Protein AF-A0A183CN71-F1 (afdb_monomer_lite)

Radius of gyration: 13.47 Å; chains: 1; bounding box: 36×32×29 Å

Structure (mmCIF, N/CA/C/O backbone):
data_AF-A0A183CN71-F1
#
_entry.id   AF-A0A183CN71-F1
#
loop_
_atom_site.group_PDB
_atom_site.id
_atom_site.type_symbol
_atom_site.label_atom_id
_atom_site.label_alt_id
_atom_site.label_comp_id
_atom_site.label_asym_id
_atom_site.label_entity_id
_atom_site.label_seq_id
_atom_site.pdbx_PDB_ins_code
_atom_site.Cartn_x
_atom_site.Cartn_y
_atom_site.Cartn_z
_atom_site.occupancy
_atom_site.B_iso_or_equiv
_atom_site.auth_seq_id
_atom_site.auth_comp_id
_atom_site.auth_asym_id
_atom_site.auth_atom_id
_atom_site.pdbx_PDB_model_num
ATOM 1 N N . MET A 1 1 ? -6.276 8.207 -0.260 1.00 84.56 1 MET A N 1
ATOM 2 C CA . MET A 1 1 ? -5.608 7.313 -1.229 1.00 84.56 1 MET A CA 1
ATOM 3 C C . MET A 1 1 ? -4.226 7.871 -1.536 1.00 84.56 1 MET A C 1
ATOM 5 O O . MET A 1 1 ? -4.085 9.089 -1.590 1.00 84.56 1 MET A O 1
ATOM 9 N N . MET A 1 2 ? -3.235 7.001 -1.709 1.00 84.25 2 MET A N 1
ATOM 10 C CA . MET A 1 2 ? -1.883 7.336 -2.149 1.00 84.25 2 MET A CA 1
ATOM 11 C C . MET A 1 2 ? -1.393 6.332 -3.196 1.00 84.25 2 MET A C 1
ATOM 13 O O . MET A 1 2 ? -1.795 5.166 -3.176 1.00 84.25 2 MET A O 1
ATOM 17 N N . VAL A 1 3 ? -0.529 6.800 -4.093 1.00 79.94 3 VAL A N 1
ATOM 18 C CA . VAL A 1 3 ? 0.195 5.975 -5.066 1.00 79.94 3 VAL A CA 1
ATOM 19 C C . VAL A 1 3 ? 1.678 6.286 -4.931 1.00 79.94 3 VAL A C 1
ATOM 21 O O . VAL A 1 3 ? 2.052 7.459 -4.879 1.00 79.94 3 VAL A O 1
ATOM 24 N N . SER A 1 4 ? 2.509 5.252 -4.884 1.00 79.12 4 SER A N 1
ATOM 25 C CA . SER A 1 4 ? 3.962 5.382 -4.877 1.00 79.12 4 SER A CA 1
ATOM 26 C C . SER A 1 4 ? 4.575 4.669 -6.074 1.00 79.12 4 SER A C 1
ATOM 28 O O . SER A 1 4 ? 4.156 3.565 -6.399 1.00 79.12 4 SER A O 1
ATOM 30 N N . ASP A 1 5 ? 5.578 5.277 -6.698 1.00 79.81 5 ASP A N 1
ATOM 31 C CA . ASP A 1 5 ? 6.460 4.645 -7.689 1.00 79.81 5 ASP A CA 1
ATOM 32 C C . ASP A 1 5 ? 7.890 4.645 -7.147 1.00 79.81 5 ASP A C 1
ATOM 34 O O . ASP A 1 5 ? 8.341 5.644 -6.576 1.00 79.81 5 ASP A 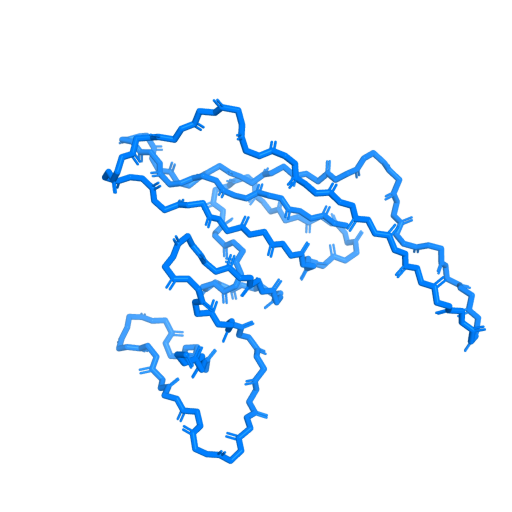O 1
ATOM 38 N N . VAL A 1 6 ? 8.603 3.535 -7.321 1.00 71.19 6 VAL A N 1
ATOM 39 C CA . VAL A 1 6 ? 10.023 3.436 -6.967 1.00 71.19 6 VAL A CA 1
ATOM 40 C C . VAL A 1 6 ? 10.843 3.462 -8.250 1.00 71.19 6 VAL A C 1
ATOM 42 O O . VAL A 1 6 ? 10.905 2.478 -8.986 1.00 71.19 6 VAL A O 1
ATOM 45 N N . GLY A 1 7 ? 11.457 4.613 -8.530 1.00 66.94 7 GLY A N 1
ATOM 46 C CA . GLY A 1 7 ? 12.296 4.826 -9.706 1.00 66.94 7 GLY A CA 1
ATOM 47 C C . GLY A 1 7 ? 13.785 4.952 -9.383 1.00 66.94 7 GLY A C 1
ATOM 48 O O . GLY A 1 7 ? 14.209 4.882 -8.235 1.00 66.94 7 GLY A O 1
ATOM 49 N N . VAL A 1 8 ? 14.590 5.219 -10.418 1.00 59.97 8 VAL A N 1
ATOM 50 C CA . VAL A 1 8 ? 16.058 5.395 -10.318 1.00 59.97 8 VAL A CA 1
ATOM 51 C C . VAL A 1 8 ? 16.456 6.516 -9.343 1.00 59.97 8 VAL A C 1
ATOM 53 O O . VAL A 1 8 ? 17.534 6.480 -8.764 1.00 59.97 8 VAL A O 1
ATOM 56 N N . LEU A 1 9 ? 15.578 7.503 -9.136 1.00 65.44 9 LEU A N 1
ATOM 57 C CA . LEU A 1 9 ? 15.792 8.638 -8.228 1.00 65.44 9 LEU A CA 1
ATOM 58 C C . LEU A 1 9 ? 15.223 8.405 -6.813 1.00 65.44 9 LEU A C 1
ATOM 60 O O . LEU A 1 9 ? 15.131 9.354 -6.037 1.00 65.44 9 LEU A O 1
ATOM 64 N N . GLY A 1 10 ? 14.824 7.172 -6.489 1.00 70.94 10 GLY A N 1
ATOM 65 C CA . GLY A 1 10 ? 14.174 6.806 -5.232 1.00 70.94 10 GLY A CA 1
ATOM 66 C C . GLY A 1 10 ? 12.646 6.813 -5.308 1.00 70.94 10 GLY A C 1
ATOM 67 O O . GLY A 1 10 ? 12.047 7.030 -6.367 1.00 70.94 10 GLY A O 1
ATOM 68 N N . ALA A 1 11 ? 12.018 6.548 -4.165 1.00 75.50 11 ALA A N 1
ATOM 69 C CA . ALA A 1 11 ? 10.571 6.503 -4.032 1.00 75.50 11 ALA A CA 1
ATOM 70 C C . ALA A 1 11 ? 9.931 7.882 -4.202 1.00 75.50 11 ALA A C 1
ATOM 72 O O . ALA A 1 11 ? 10.435 8.885 -3.689 1.00 75.50 11 ALA A O 1
ATOM 73 N N . ARG A 1 12 ? 8.800 7.915 -4.908 1.00 83.38 12 ARG A N 1
ATOM 74 C CA . ARG A 1 12 ? 7.920 9.079 -5.009 1.00 83.38 12 ARG A CA 1
ATOM 75 C C . ARG A 1 12 ? 6.507 8.688 -4.640 1.00 83.38 12 ARG A C 1
ATOM 77 O O . ARG A 1 12 ? 5.928 7.836 -5.301 1.00 83.38 12 ARG A O 1
ATOM 84 N N . THR A 1 13 ? 5.949 9.358 -3.641 1.00 85.31 13 THR A N 1
ATOM 85 C CA . THR A 1 13 ? 4.573 9.147 -3.178 1.00 85.31 13 THR A CA 1
ATOM 86 C C . THR A 1 13 ? 3.711 10.370 -3.457 1.00 85.31 13 THR A C 1
ATOM 88 O O . THR A 1 13 ? 4.099 11.497 -3.148 1.00 85.31 13 THR A O 1
ATOM 91 N N . VAL A 1 14 ? 2.524 10.144 -4.016 1.00 87.75 14 VAL A N 1
ATOM 92 C CA . VAL A 1 14 ? 1.495 11.163 -4.246 1.00 87.75 14 VAL A CA 1
ATOM 93 C C . VAL A 1 14 ? 0.215 10.801 -3.503 1.00 87.75 14 VAL A C 1
ATOM 95 O O . VAL A 1 14 ? -0.102 9.626 -3.327 1.00 87.75 14 VAL A O 1
ATOM 98 N N . SER A 1 15 ? -0.521 11.818 -3.056 1.00 88.19 15 SER A N 1
ATOM 99 C CA . SER A 1 15 ? -1.810 11.666 -2.372 1.00 88.19 15 SER A CA 1
ATOM 100 C C . SER A 1 15 ? -2.946 12.137 -3.269 1.00 88.19 15 SER A C 1
ATOM 102 O O . SER A 1 15 ? -2.764 13.053 -4.066 1.00 88.19 15 SER A O 1
ATOM 104 N N . ALA A 1 16 ? -4.122 11.529 -3.117 1.00 88.00 16 ALA A N 1
ATOM 105 C CA . ALA A 1 16 ? -5.345 12.079 -3.687 1.00 88.00 16 ALA A CA 1
ATOM 106 C C . ALA A 1 16 ? -5.615 13.476 -3.107 1.00 88.00 16 ALA A C 1
ATOM 108 O O . ALA A 1 16 ? -5.335 13.722 -1.933 1.00 88.00 16 ALA A O 1
ATOM 109 N N . GLU A 1 17 ? -6.182 14.359 -3.927 1.00 87.69 17 GLU A N 1
ATOM 110 C CA . GLU A 1 17 ? -6.510 15.737 -3.543 1.00 87.69 17 GLU A CA 1
ATOM 111 C C . GLU A 1 17 ? -7.458 15.786 -2.340 1.00 87.69 17 GLU A C 1
ATOM 113 O O . GLU A 1 17 ? -7.283 16.589 -1.425 1.00 87.69 17 GLU A O 1
ATOM 118 N N . GLN A 1 18 ? -8.436 14.879 -2.315 1.00 85.81 18 GLN A N 1
ATOM 119 C CA . GLN A 1 18 ? -9.411 14.792 -1.239 1.00 85.81 18 GLN A CA 1
ATOM 120 C C . GLN A 1 18 ? -9.061 13.657 -0.263 1.00 85.81 18 GLN A C 1
ATOM 122 O O . GLN A 1 18 ? -8.820 12.517 -0.684 1.00 85.81 18 GLN A O 1
ATOM 127 N N . PRO A 1 19 ? -9.049 13.927 1.058 1.00 85.12 19 PRO A N 1
ATOM 128 C CA . PRO A 1 19 ? -8.938 12.875 2.056 1.00 85.12 19 PRO A CA 1
ATOM 129 C C . PRO A 1 19 ? -10.203 12.011 2.058 1.00 85.12 19 PRO A C 1
ATOM 131 O O . PRO A 1 19 ? -11.278 12.454 1.655 1.00 85.12 19 PRO A O 1
ATOM 134 N N . ILE A 1 20 ? -10.094 10.784 2.576 1.00 84.50 20 ILE A N 1
ATOM 135 C CA . ILE A 1 20 ? -11.276 9.943 2.794 1.00 84.50 20 ILE A CA 1
ATOM 136 C C . ILE A 1 20 ? -12.198 10.674 3.784 1.00 84.50 20 ILE A C 1
ATOM 138 O O . ILE A 1 20 ? -11.734 11.038 4.874 1.00 84.50 20 ILE A O 1
ATOM 142 N N . PRO A 1 21 ? -13.478 10.902 3.437 1.00 80.81 21 PRO A N 1
ATOM 143 C CA . PRO A 1 21 ? -14.415 11.575 4.321 1.00 80.81 21 PRO A CA 1
ATOM 144 C C . PRO A 1 21 ? -14.505 10.867 5.677 1.00 80.81 21 PRO A C 1
ATOM 146 O O . PRO A 1 21 ? -14.673 9.650 5.749 1.00 80.81 21 PRO A O 1
ATOM 149 N N . LYS A 1 22 ? -14.411 11.631 6.772 1.00 76.94 22 LYS A N 1
ATOM 150 C CA . LYS A 1 22 ? -14.543 11.110 8.143 1.00 76.94 22 LYS A CA 1
ATOM 151 C C . LYS A 1 22 ? -16.015 10.874 8.487 1.00 76.94 22 LYS A C 1
A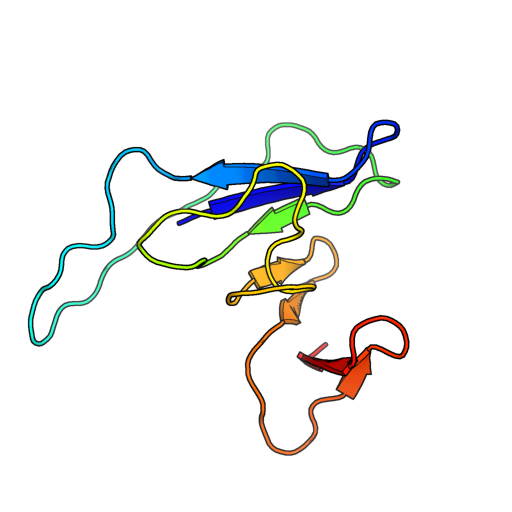TOM 153 O O . LYS A 1 22 ? -16.590 11.569 9.322 1.00 76.94 22 LYS A O 1
ATOM 158 N N . ILE A 1 23 ? -16.640 9.921 7.810 1.00 80.94 23 ILE A N 1
ATOM 159 C CA . ILE A 1 23 ? -18.009 9.494 8.100 1.00 80.94 23 ILE A CA 1
ATOM 160 C C . ILE A 1 23 ? -17.918 8.441 9.207 1.00 80.94 23 ILE A C 1
ATOM 162 O O . ILE A 1 23 ? -17.134 7.503 9.090 1.00 80.94 23 ILE A O 1
ATOM 166 N N . LYS A 1 24 ? -18.692 8.591 10.293 1.00 69.50 24 LYS A N 1
ATOM 167 C CA . LYS A 1 24 ? -18.641 7.684 11.463 1.00 69.50 24 LYS A CA 1
ATOM 168 C C . LYS A 1 24 ? -18.868 6.206 11.096 1.00 69.50 24 LYS A C 1
ATOM 170 O O . LYS A 1 24 ? -18.380 5.329 11.797 1.00 69.50 24 LYS A O 1
ATOM 175 N N . SER A 1 25 ? -19.566 5.953 9.991 1.00 65.88 25 SER A N 1
ATOM 176 C CA . SER A 1 25 ? -19.725 4.647 9.351 1.00 65.88 25 SER A CA 1
ATOM 177 C C . SER A 1 25 ? -20.069 4.879 7.877 1.00 65.88 25 SER A C 1
ATOM 179 O O . SER A 1 25 ? -21.221 5.150 7.541 1.00 65.88 25 SER A O 1
ATOM 181 N N . GLY A 1 26 ? -19.069 4.860 7.000 1.00 75.56 26 GLY A N 1
ATOM 182 C CA . GLY A 1 26 ? -19.266 5.057 5.566 1.00 75.56 26 GLY A CA 1
ATOM 183 C C . GLY A 1 26 ? -18.360 4.142 4.760 1.00 75.56 26 GLY A C 1
ATOM 184 O O . GLY A 1 26 ? -17.237 3.853 5.167 1.00 75.56 26 GLY A O 1
ATOM 185 N N . ILE A 1 27 ? -18.863 3.691 3.617 1.00 83.19 27 ILE A N 1
ATOM 186 C CA . ILE A 1 27 ? -18.064 2.994 2.613 1.00 83.19 27 ILE A CA 1
ATOM 187 C C . ILE A 1 27 ? -17.519 4.063 1.668 1.00 83.19 27 ILE A C 1
ATOM 189 O O . ILE A 1 27 ? -18.244 4.974 1.272 1.00 83.19 27 ILE A O 1
ATOM 193 N N . PHE A 1 28 ? -16.245 3.955 1.311 1.00 85.06 28 PHE A N 1
ATOM 194 C CA . PHE A 1 28 ? -15.653 4.742 0.239 1.00 85.06 28 PHE A CA 1
ATOM 195 C C . PHE A 1 28 ? -15.077 3.789 -0.805 1.00 85.06 28 PHE A C 1
ATOM 197 O O . PHE A 1 28 ? -14.620 2.695 -0.475 1.00 85.06 28 PHE A O 1
ATOM 204 N N . TYR A 1 29 ? -15.112 4.211 -2.062 1.00 88.44 29 TYR A N 1
ATOM 205 C CA . TYR A 1 29 ? -14.626 3.436 -3.194 1.00 88.44 29 TYR A CA 1
ATOM 206 C C . TYR A 1 29 ? -13.777 4.328 -4.090 1.00 88.44 29 TYR A C 1
ATOM 208 O O . TYR A 1 29 ? -14.084 5.508 -4.268 1.00 88.44 29 TYR A O 1
ATOM 216 N N . TYR A 1 30 ? -12.697 3.771 -4.625 1.00 89.44 30 TYR A N 1
ATOM 217 C CA . TYR A 1 30 ? -11.847 4.438 -5.596 1.00 89.44 30 TYR A CA 1
ATOM 218 C C . TYR A 1 30 ? -11.253 3.405 -6.548 1.00 89.44 30 TYR A C 1
ATOM 220 O O . TYR A 1 30 ? -10.998 2.263 -6.166 1.00 89.44 30 TYR A O 1
ATOM 228 N N . GLU A 1 31 ? -10.989 3.839 -7.774 1.00 92.00 31 GLU A N 1
ATOM 229 C CA . GLU A 1 31 ? -10.301 3.051 -8.790 1.00 92.00 31 GLU A CA 1
ATOM 230 C C . GLU A 1 31 ? -8.989 3.725 -9.168 1.00 92.00 31 GLU A C 1
ATOM 232 O O . GLU A 1 31 ? -8.848 4.949 -9.101 1.00 92.00 31 GLU A O 1
ATOM 237 N N . VAL A 1 32 ? -8.018 2.918 -9.590 1.00 89.81 32 VAL A N 1
ATOM 238 C CA . VAL A 1 32 ? -6.731 3.408 -10.080 1.00 89.81 32 VAL A CA 1
ATOM 239 C C . VAL A 1 32 ? -6.417 2.714 -11.387 1.00 89.81 32 VAL A C 1
ATOM 241 O O . VAL A 1 32 ? -6.349 1.488 -11.450 1.00 89.81 32 VAL A O 1
ATOM 244 N N . LYS A 1 33 ? -6.190 3.507 -12.434 1.00 91.19 33 LYS A N 1
ATOM 245 C CA . LYS A 1 33 ? -5.761 3.005 -13.737 1.00 91.19 33 LYS A CA 1
ATOM 246 C C . LYS A 1 33 ? -4.270 3.257 -13.917 1.00 91.19 33 LYS A C 1
ATOM 248 O O . LYS A 1 33 ? -3.830 4.403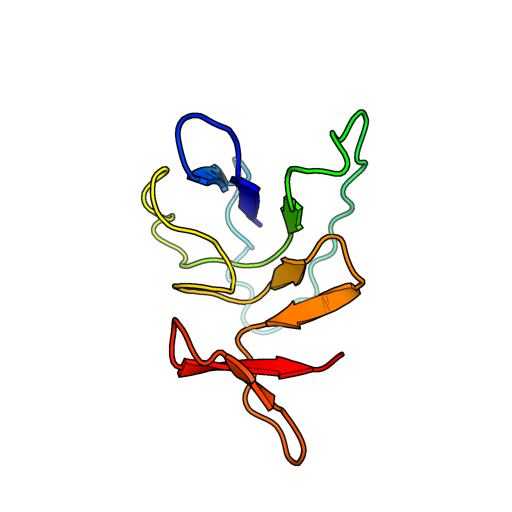 -13.965 1.00 91.19 33 LYS A O 1
ATOM 253 N N . ILE A 1 34 ? -3.495 2.186 -14.053 1.00 87.88 34 ILE A N 1
ATOM 254 C CA . ILE A 1 34 ? -2.069 2.273 -14.381 1.00 87.88 34 ILE A CA 1
ATOM 255 C C . ILE A 1 34 ? -1.948 2.449 -15.898 1.00 87.88 34 ILE A C 1
ATOM 257 O O . ILE A 1 34 ? -2.292 1.546 -16.655 1.00 87.88 34 ILE A O 1
ATOM 261 N N . LEU A 1 35 ? -1.486 3.620 -16.345 1.00 90.38 35 LEU A N 1
ATOM 262 C CA . LEU A 1 35 ? -1.334 3.926 -17.776 1.00 90.38 35 LEU A CA 1
ATOM 263 C C . LEU A 1 35 ? -0.008 3.419 -18.353 1.00 90.38 35 LEU A C 1
ATOM 265 O O . LEU A 1 35 ? 0.052 3.010 -19.507 1.00 90.38 35 LEU A O 1
ATOM 269 N N . ALA A 1 36 ? 1.052 3.449 -17.549 1.00 86.69 36 ALA A N 1
ATOM 270 C CA . ALA A 1 36 ? 2.371 2.958 -17.914 1.00 86.69 36 ALA A CA 1
ATOM 271 C C . ALA A 1 36 ? 3.122 2.526 -16.651 1.00 86.69 36 ALA A C 1
ATOM 273 O O . ALA A 1 36 ? 2.982 3.145 -15.596 1.00 86.69 36 ALA A O 1
ATOM 274 N N . ARG A 1 37 ? 3.937 1.476 -16.767 1.00 83.44 37 ARG A N 1
ATOM 275 C CA . ARG A 1 37 ? 4.833 1.001 -15.708 1.00 83.44 37 ARG A CA 1
ATOM 276 C C . ARG A 1 37 ? 6.076 0.392 -16.341 1.00 83.44 37 ARG A C 1
ATOM 278 O O . ARG A 1 37 ? 5.962 -0.417 -17.260 1.00 83.44 37 ARG A O 1
ATOM 285 N N . LYS A 1 38 ? 7.259 0.728 -15.827 1.00 81.44 38 LYS A N 1
ATOM 286 C CA . LYS A 1 38 ? 8.477 -0.039 -16.126 1.00 81.44 38 LYS A CA 1
ATOM 287 C C . LYS A 1 38 ? 8.510 -1.265 -15.222 1.00 81.44 38 LYS A C 1
ATOM 289 O O . LYS A 1 38 ? 8.316 -1.124 -14.024 1.00 81.44 38 LYS A O 1
ATOM 294 N N . LEU A 1 39 ? 8.776 -2.452 -15.769 1.00 74.00 39 LEU A N 1
ATOM 295 C CA . LEU A 1 39 ? 8.811 -3.701 -14.987 1.00 74.00 39 LEU A CA 1
ATOM 296 C C . LEU A 1 39 ? 9.793 -3.654 -13.805 1.00 74.00 39 LEU A C 1
ATOM 298 O O . LEU A 1 39 ? 9.560 -4.310 -12.799 1.00 74.00 39 LEU A O 1
ATOM 302 N N . SER A 1 40 ? 10.858 -2.858 -13.917 1.00 76.44 40 SER A N 1
ATOM 303 C CA . SER A 1 40 ? 11.853 -2.650 -12.861 1.00 76.44 40 SER A CA 1
ATOM 304 C C . SER A 1 40 ? 11.371 -1.784 -11.694 1.00 76.44 40 SER A C 1
ATOM 306 O O . SER A 1 40 ? 12.066 -1.713 -10.686 1.00 76.44 40 SER A O 1
ATOM 308 N N . ASN A 1 41 ? 10.232 -1.100 -11.833 1.00 80.25 41 ASN A N 1
ATOM 309 C CA . ASN A 1 41 ? 9.765 -0.100 -10.882 1.00 80.25 41 ASN A CA 1
ATOM 310 C C . ASN A 1 41 ? 8.447 -0.569 -10.254 1.00 80.25 41 ASN A C 1
ATOM 312 O O . ASN A 1 41 ? 7.408 -0.569 -10.930 1.00 80.25 41 ASN A O 1
ATOM 316 N N . PRO A 1 42 ? 8.459 -0.998 -8.982 1.00 83.12 42 PRO A N 1
ATOM 317 C CA . PRO A 1 42 ? 7.231 -1.345 -8.300 1.00 83.12 42 PRO A CA 1
ATOM 318 C C . PRO A 1 42 ? 6.386 -0.089 -8.064 1.00 83.12 42 PRO A C 1
ATOM 320 O O . PRO A 1 42 ? 6.874 0.948 -7.615 1.00 83.12 42 PRO A O 1
ATOM 323 N N . ILE A 1 43 ? 5.094 -0.225 -8.353 1.00 89.44 43 ILE A N 1
ATOM 324 C CA . ILE A 1 43 ? 4.051 0.729 -7.979 1.00 89.44 43 ILE A CA 1
ATOM 325 C C . ILE A 1 43 ? 3.322 0.183 -6.750 1.00 89.44 43 ILE A C 1
ATOM 327 O O . ILE A 1 43 ? 2.939 -0.987 -6.737 1.00 89.44 43 ILE A O 1
ATOM 331 N N . TYR A 1 44 ? 3.095 1.039 -5.759 1.00 91.38 44 TYR A N 1
ATOM 332 C CA . TYR A 1 44 ? 2.290 0.752 -4.576 1.00 91.38 44 TYR A CA 1
ATOM 333 C C . TYR A 1 44 ? 1.032 1.608 -4.598 1.00 91.38 44 TYR A C 1
ATOM 335 O O . TYR A 1 44 ? 1.104 2.816 -4.818 1.00 91.38 44 TYR A O 1
ATOM 343 N N . ILE A 1 45 ? -0.127 1.001 -4.367 1.00 93.56 45 ILE A N 1
ATOM 344 C CA . ILE A 1 45 ? -1.420 1.692 -4.371 1.00 93.56 45 ILE A CA 1
ATOM 345 C C . ILE A 1 45 ? -2.139 1.381 -3.069 1.00 93.56 45 ILE A C 1
ATOM 347 O O . ILE A 1 45 ? -2.362 0.216 -2.744 1.00 93.56 45 ILE A O 1
ATOM 351 N N . GLY A 1 46 ? -2.554 2.410 -2.333 1.00 93.44 46 GLY A N 1
ATOM 352 C CA . GLY A 1 46 ? -3.311 2.171 -1.113 1.00 93.44 46 GLY A CA 1
ATOM 353 C C . GLY A 1 46 ? -3.599 3.395 -0.260 1.00 93.44 46 GLY A C 1
ATOM 354 O O . GLY A 1 46 ? -3.915 4.482 -0.753 1.00 93.44 46 GLY A O 1
ATOM 355 N N . LEU A 1 47 ? -3.544 3.192 1.052 1.00 92.19 47 LEU A N 1
ATOM 356 C CA . LEU A 1 47 ? -3.976 4.134 2.074 1.00 92.19 47 LEU A CA 1
ATOM 357 C C . LEU A 1 47 ? -2.812 4.467 3.000 1.00 92.19 47 LEU A C 1
ATOM 359 O O . LEU A 1 47 ? -2.366 3.635 3.787 1.00 92.19 47 LEU A O 1
ATOM 363 N N . GLY A 1 48 ? -2.336 5.705 2.904 1.00 89.44 48 GLY A N 1
ATOM 364 C CA . GLY A 1 48 ? -1.339 6.253 3.814 1.00 89.44 48 GLY A CA 1
ATOM 365 C C . GLY A 1 48 ? -1.953 7.120 4.917 1.00 89.44 48 GLY A C 1
ATOM 366 O O . GLY A 1 48 ? -3.176 7.280 4.983 1.00 89.44 48 GLY A O 1
ATOM 367 N N . PRO A 1 49 ? -1.110 7.713 5.774 1.00 86.44 49 PRO A N 1
ATOM 368 C CA . PRO A 1 49 ? -1.548 8.557 6.882 1.00 86.44 49 PRO A CA 1
ATOM 369 C C . PRO A 1 49 ? -2.365 9.772 6.425 1.00 86.44 49 PRO A C 1
ATOM 371 O O . PRO A 1 49 ? -2.092 10.376 5.389 1.00 86.44 49 PRO A O 1
ATOM 374 N N . THR A 1 50 ? -3.325 10.207 7.248 1.00 78.19 50 THR A N 1
ATOM 375 C CA . THR A 1 50 ? -4.217 11.346 6.947 1.00 78.19 50 THR A CA 1
ATOM 376 C C . THR A 1 50 ? -3.473 12.665 6.727 1.00 78.19 50 THR A C 1
ATOM 378 O O . THR A 1 50 ? -3.971 13.540 6.029 1.00 78.19 50 THR A O 1
ATOM 381 N N . LYS A 1 51 ? -2.281 12.822 7.316 1.00 79.31 51 LYS A N 1
ATOM 382 C CA . LYS A 1 51 ? -1.438 14.018 7.151 1.00 79.31 51 LYS A CA 1
ATOM 383 C C . LYS A 1 51 ? -0.645 14.024 5.835 1.00 79.31 51 LYS A C 1
ATOM 385 O O . LYS A 1 51 ? 0.152 14.931 5.624 1.00 79.31 51 LYS A O 1
ATOM 390 N N . GLY A 1 52 ? -0.839 13.026 4.973 1.00 74.44 52 GLY A N 1
ATOM 391 C CA . GLY A 1 52 ? 0.049 12.783 3.846 1.00 74.44 52 GLY A CA 1
ATOM 392 C C . GLY A 1 52 ? 1.257 11.940 4.252 1.00 74.44 52 GLY A C 1
ATOM 393 O O . GLY A 1 52 ? 1.469 11.627 5.425 1.00 74.44 52 GLY A O 1
ATOM 394 N N . MET A 1 53 ? 2.058 11.571 3.261 1.00 75.25 53 MET A N 1
ATOM 395 C CA . MET A 1 53 ? 3.336 10.892 3.445 1.00 75.25 53 MET A CA 1
ATOM 396 C C . MET A 1 53 ? 4.426 11.741 2.797 1.00 75.25 53 MET A C 1
ATOM 398 O O . MET A 1 53 ? 4.179 12.393 1.782 1.00 75.25 53 MET A O 1
ATOM 402 N N . SER A 1 54 ? 5.627 11.754 3.383 1.00 76.69 54 SER A N 1
ATOM 403 C CA . SER A 1 54 ? 6.772 12.386 2.720 1.00 76.69 54 SER A CA 1
ATOM 404 C C . SER A 1 54 ? 6.958 11.747 1.339 1.00 76.69 54 SER A C 1
ATOM 406 O O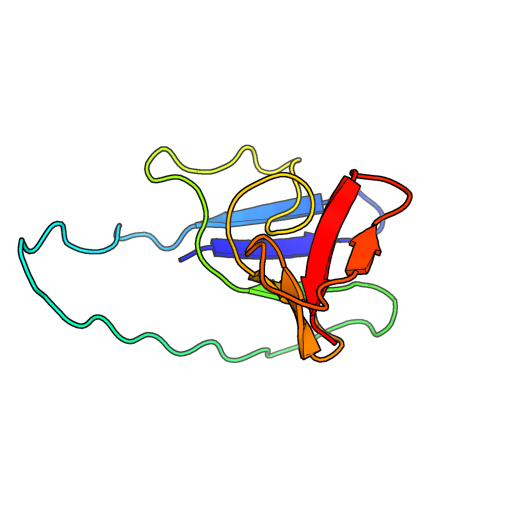 . SER A 1 54 ? 6.949 10.514 1.270 1.00 76.69 54 SER A O 1
ATOM 408 N N . PRO A 1 55 ? 7.166 12.531 0.263 1.00 68.44 55 PRO A N 1
ATOM 409 C CA . PRO A 1 55 ? 7.322 11.995 -1.085 1.00 68.44 55 PRO A CA 1
ATOM 410 C C . PRO A 1 55 ? 8.424 10.941 -1.194 1.00 68.44 55 PRO A C 1
ATOM 412 O O . PRO A 1 55 ? 8.328 10.084 -2.053 1.00 68.44 55 PRO A O 1
ATOM 415 N N . VAL A 1 56 ? 9.427 10.980 -0.311 1.00 67.75 56 VAL A N 1
ATOM 416 C CA . VAL A 1 56 ? 10.601 10.088 -0.317 1.00 67.75 56 VAL A CA 1
ATOM 417 C C . VAL A 1 56 ? 10.345 8.758 0.411 1.00 67.75 56 VAL A C 1
ATOM 419 O O . VAL A 1 56 ? 11.190 7.870 0.395 1.00 67.75 56 VAL A O 1
ATOM 422 N N . LYS A 1 57 ? 9.203 8.596 1.092 1.00 73.69 57 LYS A N 1
ATOM 423 C CA . LYS A 1 57 ? 8.875 7.360 1.819 1.00 73.69 57 LYS A CA 1
ATOM 424 C C . LYS A 1 57 ? 7.926 6.481 1.008 1.00 73.69 57 LYS A C 1
ATOM 426 O O . LYS A 1 57 ? 6.960 6.979 0.436 1.00 73.69 57 LYS A O 1
ATOM 431 N N . GLU A 1 58 ? 8.171 5.174 1.032 1.00 80.31 58 GLU A N 1
ATOM 432 C CA . GLU A 1 58 ? 7.382 4.169 0.311 1.00 80.31 58 GLU A CA 1
ATOM 433 C C . GLU A 1 58 ? 6.129 3.752 1.087 1.00 80.31 58 GLU A C 1
ATOM 435 O O . GLU A 1 58 ? 6.203 3.316 2.244 1.00 80.31 58 GLU A O 1
ATOM 440 N N . LEU A 1 59 ? 4.972 3.866 0.434 1.00 89.00 59 LEU A N 1
ATOM 441 C CA . LEU A 1 59 ? 3.697 3.393 0.960 1.00 89.00 59 LEU A CA 1
ATOM 442 C C . LEU A 1 59 ? 3.703 1.859 1.099 1.00 89.00 59 LEU A C 1
ATOM 444 O O . LEU A 1 59 ? 4.215 1.146 0.242 1.00 89.00 59 LEU A O 1
ATOM 448 N N . GLY A 1 60 ? 3.135 1.343 2.188 1.00 86.81 60 GLY A N 1
ATOM 449 C CA . GLY A 1 60 ? 3.126 -0.080 2.540 1.00 86.81 60 GLY A CA 1
ATOM 450 C C . GLY A 1 60 ? 4.435 -0.536 3.193 1.00 86.81 60 GLY A C 1
ATOM 451 O O . GLY A 1 60 ? 4.412 -1.038 4.321 1.00 86.81 60 GLY A O 1
ATOM 452 N N . ILE A 1 61 ? 5.569 -0.295 2.524 1.00 86.38 61 ILE A N 1
ATOM 453 C CA . ILE A 1 61 ? 6.918 -0.696 2.965 1.00 86.38 61 ILE A CA 1
ATOM 454 C C . ILE A 1 61 ? 7.406 0.087 4.189 1.00 86.38 61 ILE A C 1
ATOM 456 O O . ILE A 1 61 ? 8.120 -0.477 5.019 1.00 86.38 61 ILE A O 1
ATOM 460 N N . ILE A 1 62 ? 7.034 1.362 4.329 1.00 87.31 62 ILE A N 1
ATOM 461 C CA . ILE A 1 62 ? 7.391 2.182 5.498 1.00 87.31 62 ILE A CA 1
ATOM 462 C C . ILE A 1 62 ? 6.174 2.483 6.364 1.00 87.31 62 ILE A C 1
ATOM 464 O O . ILE A 1 62 ? 6.255 2.364 7.588 1.00 87.31 62 ILE A O 1
ATOM 468 N N . GLU A 1 63 ? 5.058 2.879 5.746 1.00 89.19 63 GLU A N 1
ATOM 469 C CA . GLU A 1 63 ? 3.820 3.281 6.422 1.00 89.19 63 GLU A CA 1
ATOM 470 C C . GLU A 1 63 ? 2.572 3.059 5.574 1.00 89.19 63 GLU A C 1
ATOM 472 O O . GLU A 1 63 ? 2.642 3.015 4.351 1.00 89.19 63 GLU A O 1
ATOM 477 N N . GLY A 1 64 ? 1.422 2.933 6.237 1.00 91.31 64 GLY A N 1
ATOM 478 C CA . GLY A 1 64 ? 0.139 2.702 5.589 1.00 91.31 64 GLY A CA 1
ATOM 479 C C . GLY A 1 64 ? -0.054 1.263 5.123 1.00 91.31 64 GLY A C 1
ATOM 480 O O . GLY A 1 64 ? 0.689 0.357 5.511 1.00 91.31 64 GLY A O 1
ATOM 481 N N . TYR A 1 65 ? -1.077 1.103 4.292 1.00 93.50 65 TYR A N 1
ATOM 482 C CA . TYR A 1 65 ? -1.497 -0.142 3.662 1.00 93.50 65 TYR A CA 1
ATOM 483 C C . TYR A 1 65 ? -1.409 0.018 2.152 1.00 93.50 65 TYR A C 1
ATOM 485 O O . TYR A 1 65 ? -1.822 1.058 1.633 1.00 93.50 65 TYR A O 1
ATOM 493 N N . ALA A 1 66 ? -0.908 -0.986 1.440 1.00 94.50 66 ALA A N 1
ATOM 494 C CA . ALA A 1 66 ? -0.822 -0.923 -0.016 1.00 94.50 66 ALA A CA 1
ATOM 495 C C . ALA A 1 66 ? -0.827 -2.294 -0.672 1.00 94.50 66 ALA A C 1
ATOM 497 O O . ALA A 1 66 ? -0.315 -3.256 -0.111 1.00 94.50 66 ALA A O 1
ATOM 498 N N . TYR A 1 67 ? -1.328 -2.333 -1.899 1.00 93.94 67 TYR A N 1
ATOM 499 C CA . TYR A 1 67 ? -1.001 -3.390 -2.839 1.00 93.94 67 TYR A CA 1
ATOM 500 C C . TYR A 1 67 ? 0.244 -3.004 -3.621 1.00 93.94 67 TYR A C 1
ATOM 502 O O . TYR A 1 67 ? 0.322 -1.880 -4.128 1.00 93.94 67 TYR A O 1
ATOM 510 N N . ASP A 1 68 ? 1.197 -3.924 -3.720 1.00 90.56 68 ASP A N 1
ATOM 511 C CA . ASP A 1 68 ? 2.321 -3.774 -4.629 1.00 90.56 68 ASP A CA 1
ATOM 512 C C . ASP A 1 68 ? 1.975 -4.260 -6.039 1.00 90.56 68 ASP A C 1
ATOM 514 O O . ASP A 1 68 ? 0.957 -4.895 -6.319 1.00 90.56 68 ASP A O 1
ATOM 518 N N . SER A 1 69 ? 2.872 -3.945 -6.958 1.00 87.56 69 SER A N 1
ATOM 519 C CA . SER A 1 69 ? 2.714 -4.212 -8.381 1.00 87.56 69 SER A CA 1
ATOM 520 C C . SER A 1 6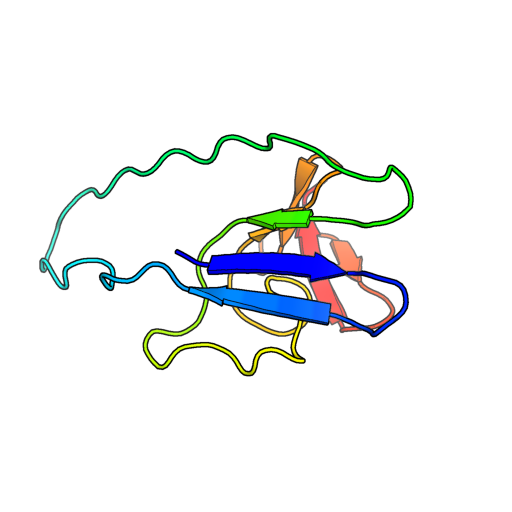9 ? 2.790 -5.707 -8.757 1.00 87.56 69 SER A C 1
ATOM 522 O O . SER A 1 69 ? 2.518 -6.051 -9.913 1.00 87.56 69 SER A O 1
ATOM 524 N N . GLY A 1 70 ? 3.177 -6.557 -7.797 1.00 87.69 70 GLY A N 1
ATOM 525 C CA . GLY A 1 70 ? 3.183 -8.019 -7.848 1.00 87.69 70 GLY A CA 1
ATOM 526 C C . GLY A 1 70 ? 1.984 -8.670 -7.147 1.00 87.69 70 GLY A C 1
ATOM 527 O O . GLY A 1 70 ? 1.914 -9.893 -7.132 1.00 87.69 70 GLY A O 1
ATOM 528 N N . GLY A 1 71 ? 1.044 -7.881 -6.616 1.00 90.19 71 GLY A N 1
ATOM 529 C CA . GLY A 1 71 ? -0.192 -8.361 -5.992 1.00 90.19 71 GLY A CA 1
ATOM 530 C C . GLY A 1 71 ? -0.145 -8.473 -4.468 1.00 90.19 71 GLY A C 1
ATOM 531 O O . GLY A 1 71 ? -1.189 -8.706 -3.863 1.00 90.19 71 GLY A O 1
ATOM 532 N N . ARG A 1 72 ? 1.009 -8.235 -3.833 1.00 92.88 72 ARG A N 1
ATOM 533 C CA . ARG A 1 72 ? 1.148 -8.412 -2.382 1.00 92.88 72 ARG A CA 1
ATOM 534 C C . ARG A 1 72 ? 0.440 -7.314 -1.619 1.00 92.88 72 ARG A C 1
ATOM 536 O O . ARG A 1 72 ? 0.569 -6.138 -1.968 1.00 92.88 72 ARG A O 1
ATOM 543 N N . PHE A 1 73 ? -0.218 -7.673 -0.526 1.00 95.12 73 PHE A N 1
ATOM 544 C CA . PHE A 1 73 ? -0.852 -6.729 0.383 1.00 95.12 73 PHE A CA 1
ATOM 545 C C . PHE A 1 73 ? 0.031 -6.436 1.596 1.00 95.12 73 PHE A C 1
ATOM 547 O O . PHE A 1 73 ? 0.339 -7.332 2.374 1.00 95.12 73 PHE A O 1
ATOM 554 N N . TRP A 1 74 ? 0.408 -5.173 1.781 1.00 95.12 74 TRP A N 1
ATOM 555 C CA . TRP A 1 74 ? 1.343 -4.700 2.799 1.00 95.12 74 TRP A CA 1
ATOM 556 C C . TRP A 1 74 ? 0.651 -3.973 3.954 1.00 95.12 74 TRP A C 1
ATOM 558 O O . TRP A 1 74 ? -0.334 -3.258 3.760 1.00 95.12 74 TRP A O 1
ATOM 568 N N . GLY A 1 75 ? 1.247 -4.062 5.146 1.00 93.56 75 GLY A N 1
ATOM 569 C CA . GLY A 1 75 ? 0.930 -3.214 6.300 1.00 93.56 75 GLY A CA 1
ATOM 570 C C . GLY A 1 75 ? -0.153 -3.751 7.236 1.00 93.56 75 GLY A C 1
ATOM 571 O O . GLY A 1 75 ? -0.389 -3.140 8.275 1.00 93.56 75 GLY A O 1
ATOM 572 N N . HIS A 1 76 ? -0.774 -4.889 6.915 1.00 93.75 76 HIS A N 1
ATOM 573 C CA . HIS A 1 76 ? -1.760 -5.544 7.773 1.00 93.75 76 HIS A CA 1
ATOM 574 C C . HIS A 1 76 ? -1.202 -6.845 8.354 1.00 93.75 76 HIS A C 1
ATOM 576 O O . HIS A 1 76 ? -0.945 -7.804 7.631 1.00 93.75 76 HIS A O 1
ATOM 582 N N . GLU A 1 77 ? -1.008 -6.866 9.671 1.00 95.25 77 GLU A N 1
ATOM 583 C CA . GLU A 1 77 ? -0.586 -8.064 10.391 1.00 95.25 77 GLU A CA 1
ATOM 584 C C . GLU A 1 77 ? -1.769 -9.018 10.573 1.00 95.25 77 GLU A C 1
ATOM 586 O O . GLU A 1 77 ? -2.770 -8.679 11.207 1.00 95.25 77 GLU A O 1
ATOM 591 N N . VAL A 1 78 ? -1.648 -10.213 10.000 1.00 94.12 78 VAL A N 1
ATOM 592 C CA . VAL A 1 78 ? -2.651 -11.281 10.063 1.00 94.12 78 VAL A CA 1
ATOM 593 C C . VAL A 1 78 ? -1.964 -12.626 10.257 1.00 94.12 78 VAL A C 1
ATOM 595 O O . VAL A 1 78 ? -0.784 -12.793 9.953 1.00 94.12 78 VAL A O 1
ATOM 598 N N . LYS A 1 79 ? -2.701 -13.631 10.740 1.00 95.88 79 LYS A N 1
ATOM 599 C CA . LYS A 1 79 ? -2.156 -14.985 10.894 1.00 95.88 79 LYS A CA 1
ATOM 600 C C . LYS A 1 79 ? -1.648 -15.506 9.544 1.00 95.88 79 LYS A C 1
ATOM 602 O O . LYS A 1 79 ? -2.428 -15.643 8.608 1.00 95.88 79 LYS A O 1
ATOM 607 N N . GLY A 1 80 ? -0.360 -15.844 9.482 1.00 92.25 80 GLY A N 1
ATOM 608 C CA . GLY A 1 80 ? 0.284 -16.367 8.274 1.00 92.25 80 GLY A CA 1
ATOM 609 C C . GLY A 1 80 ? 0.896 -15.308 7.353 1.00 92.25 80 GLY A C 1
ATOM 610 O O . GLY A 1 80 ? 1.379 -15.674 6.287 1.00 92.25 80 GLY A O 1
ATOM 611 N N . CYS A 1 81 ? 0.911 -14.026 7.741 1.00 94.44 81 CYS A N 1
ATOM 612 C CA . CYS A 1 81 ? 1.655 -13.013 6.995 1.00 94.44 81 CYS A CA 1
ATOM 613 C C . CYS A 1 81 ? 3.173 -13.238 7.083 1.00 94.44 81 CYS A C 1
ATOM 615 O O . CYS A 1 81 ? 3.694 -13.785 8.060 1.00 94.44 81 CYS A O 1
ATOM 617 N N . VAL A 1 82 ? 3.8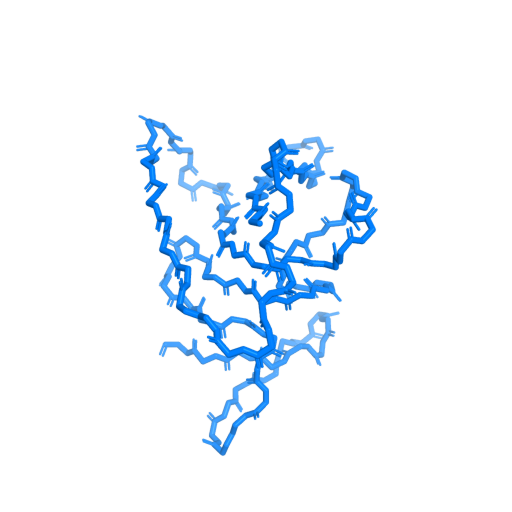91 -12.768 6.067 1.00 94.94 82 VAL A N 1
ATOM 618 C CA . VAL A 1 82 ? 5.355 -12.782 6.000 1.00 94.94 82 VAL A CA 1
ATOM 619 C C . VAL A 1 82 ? 5.887 -11.411 6.400 1.00 94.94 82 VAL A C 1
ATOM 621 O O . VAL A 1 82 ? 5.248 -10.393 6.152 1.00 94.94 82 VAL A O 1
ATOM 624 N N . TYR A 1 83 ? 7.075 -11.368 7.002 1.00 94.88 83 TYR A N 1
ATOM 625 C CA . TYR A 1 83 ? 7.754 -10.116 7.326 1.00 94.88 83 TYR A CA 1
ATOM 626 C C . TYR A 1 83 ? 8.873 -9.829 6.328 1.00 94.88 83 TYR A C 1
ATOM 628 O O . TYR A 1 83 ? 9.727 -10.676 6.050 1.00 94.88 83 TYR A O 1
ATOM 636 N N . SER A 1 84 ? 8.884 -8.610 5.789 1.00 91.12 84 SER A N 1
ATOM 637 C CA . SER A 1 84 ? 9.988 -8.124 4.962 1.00 91.12 84 SER A CA 1
ATOM 638 C C . SER A 1 84 ? 11.284 -8.096 5.767 1.00 91.12 84 SER A C 1
ATOM 640 O O . SER A 1 84 ? 11.346 -7.486 6.830 1.00 91.12 84 SER A O 1
ATOM 642 N N . LYS A 1 85 ? 12.356 -8.683 5.226 1.00 91.00 85 LYS A N 1
ATOM 643 C CA . LYS A 1 85 ? 13.684 -8.665 5.864 1.00 91.00 85 LYS A CA 1
ATOM 644 C C . LYS A 1 85 ? 14.286 -7.260 5.968 1.00 91.00 85 LYS A C 1
ATOM 646 O O . LYS A 1 85 ? 15.163 -7.040 6.794 1.00 91.00 85 LYS A O 1
ATOM 651 N N . TYR A 1 86 ? 13.839 -6.330 5.125 1.00 86.25 86 TYR A N 1
ATOM 652 C CA . TYR A 1 86 ? 14.415 -4.988 5.026 1.00 86.25 86 TYR A CA 1
ATOM 653 C C . TYR A 1 86 ? 13.717 -3.982 5.935 1.00 86.25 86 TYR A C 1
ATOM 655 O O . TYR A 1 86 ? 14.365 -3.121 6.519 1.00 86.25 86 TYR A O 1
ATOM 663 N N . THR A 1 87 ? 12.393 -4.082 6.046 1.00 88.44 87 THR A N 1
ATOM 664 C CA . THR A 1 87 ? 11.578 -3.091 6.764 1.00 88.44 87 THR A CA 1
ATOM 665 C C . THR A 1 87 ? 10.787 -3.672 7.922 1.00 88.44 87 THR A C 1
ATOM 667 O O . THR A 1 87 ? 10.099 -2.931 8.619 1.00 88.44 87 THR A O 1
ATOM 670 N N . ASN A 1 88 ? 10.871 -4.990 8.130 1.00 92.56 88 ASN A N 1
ATOM 671 C CA . ASN A 1 88 ? 10.104 -5.731 9.128 1.00 92.56 88 ASN A CA 1
ATOM 672 C C . ASN A 1 88 ? 8.595 -5.434 9.064 1.00 92.56 88 ASN A C 1
ATOM 674 O O . ASN A 1 88 ? 7.896 -5.428 10.074 1.00 92.56 88 ASN A O 1
ATOM 678 N N . ARG A 1 89 ? 8.095 -5.147 7.857 1.00 93.19 89 ARG A N 1
ATOM 679 C CA . ARG A 1 89 ? 6.673 -4.938 7.587 1.00 93.19 89 ARG A CA 1
ATOM 680 C C . ARG A 1 89 ? 5.978 -6.259 7.279 1.00 93.19 89 ARG A C 1
ATOM 682 O O . ARG A 1 89 ? 6.546 -7.032 6.502 1.00 93.19 89 ARG A O 1
ATOM 689 N N . PRO A 1 90 ? 4.754 -6.474 7.790 1.00 96.00 90 PRO A N 1
ATOM 690 C CA . PRO A 1 90 ? 3.942 -7.609 7.395 1.00 96.00 90 PRO A CA 1
ATOM 691 C C . PRO A 1 90 ? 3.404 -7.408 5.976 1.00 96.00 90 PRO A C 1
ATOM 693 O O . PRO A 1 90 ? 2.995 -6.300 5.603 1.00 96.00 90 PRO A O 1
ATOM 696 N N . TYR A 1 91 ? 3.376 -8.488 5.209 1.00 95.19 91 TYR A N 1
ATOM 697 C CA . TYR A 1 91 ? 2.657 -8.570 3.949 1.00 95.19 91 TYR A CA 1
ATOM 698 C C . TYR A 1 91 ? 2.084 -9.971 3.719 1.00 95.19 91 TYR A C 1
ATOM 700 O O . TYR A 1 91 ? 2.490 -10.947 4.356 1.00 95.19 91 TYR A O 1
ATOM 708 N N . VAL A 1 92 ? 1.128 -10.054 2.804 1.00 95.62 92 VAL A N 1
ATOM 709 C CA . VAL A 1 92 ? 0.524 -11.296 2.318 1.00 95.62 92 VAL A CA 1
ATOM 710 C C . VAL A 1 92 ? 0.710 -11.337 0.805 1.00 95.62 92 VAL A C 1
ATOM 712 O O . VAL A 1 92 ? 0.504 -10.311 0.155 1.00 95.62 92 VAL A O 1
ATOM 715 N N . ASP A 1 93 ? 1.146 -12.482 0.278 1.00 87.31 93 ASP A N 1
ATOM 716 C CA . ASP A 1 93 ? 1.253 -12.738 -1.168 1.00 87.31 93 ASP A CA 1
ATOM 717 C C . ASP A 1 93 ? -0.119 -13.006 -1.807 1.00 87.31 93 ASP A C 1
ATOM 719 O O . ASP A 1 93 ? -0.959 -13.678 -1.161 1.00 87.31 93 ASP A O 1
#

Foldseek 3Di:
DKKWKQDPVAIFIDDDPDDDDPDVDDDDDDDDDDPDDDPVIKMWDFDFDRVDDDRRDDDQLATHWTQIPVGKTGADDDPPWDADPVRRTTIDD

Secondary structure (DSSP, 8-state):
-EEEEEETTEEEEEE-SSPPP--TT-------------TTS-EEEEE--TT---TTSPBTTTBSEEEETTS-EES---TTPEEPTTT--EEE-

InterPro domains:
  IPR043136 B30.2/SPRY domain superfamily [G3DSA:2.60.120.920] (4-92)

pLDDT: mean 85.3, std 8.37, range [59.97, 96.0]

Organism: Globodera pallida (NCBI:txid36090)

Sequence (93 aa):
MMVSDVGVLGARTVSAEQPIPKIKSGIFYYEVKILARKLSNPIYIGLGPTKGMSPVKELGIIEGYAYDSGGRFWGHEVKGCVYSKYTNRPYVD